Protein AF-A0ABD2YC05-F1 (afdb_monomer_lite)

Structure (mmCIF, N/CA/C/O backbone):
data_AF-A0ABD2YC05-F1
#
_entry.id   AF-A0ABD2YC05-F1
#
loop_
_atom_site.group_PDB
_atom_site.id
_atom_site.type_symbol
_atom_site.label_atom_id
_atom_site.label_alt_id
_atom_site.label_comp_id
_atom_site.label_asym_id
_atom_site.label_entity_id
_atom_site.label_seq_id
_atom_site.pdbx_PDB_ins_code
_atom_site.Cartn_x
_atom_site.Cartn_y
_atom_site.Cartn_z
_atom_site.occupancy
_atom_site.B_iso_or_equiv
_atom_site.auth_seq_id
_atom_site.auth_comp_id
_atom_site.auth_asym_id
_atom_site.auth_atom_id
_atom_site.pdbx_PDB_model_num
ATOM 1 N N . MET A 1 1 ? -5.972 6.405 22.535 1.00 77.88 1 MET A N 1
ATOM 2 C CA . MET A 1 1 ? -7.137 5.515 22.741 1.00 77.88 1 MET A CA 1
ATOM 3 C C . MET A 1 1 ? -7.603 5.017 21.379 1.00 77.88 1 MET A C 1
ATOM 5 O O . MET A 1 1 ? -7.423 5.745 20.408 1.00 77.88 1 MET A O 1
ATOM 9 N N . TYR A 1 2 ? -8.128 3.795 21.282 1.00 80.44 2 TYR A N 1
ATOM 10 C CA . TYR A 1 2 ? -8.724 3.292 20.039 1.00 80.44 2 TYR A CA 1
ATOM 11 C C . TYR A 1 2 ? -10.217 3.615 19.999 1.00 80.44 2 TYR A C 1
ATOM 13 O O . TYR A 1 2 ? -10.900 3.496 21.013 1.00 80.44 2 TYR A O 1
ATOM 21 N N . ALA A 1 3 ? -10.702 4.006 18.827 1.00 82.00 3 ALA A N 1
ATOM 22 C CA . ALA A 1 3 ? -12.118 4.155 18.522 1.00 82.00 3 ALA A CA 1
ATOM 23 C C . ALA A 1 3 ? -12.418 3.516 17.159 1.00 82.00 3 ALA A C 1
ATOM 25 O O . ALA A 1 3 ? -11.522 3.396 16.324 1.00 82.00 3 ALA A O 1
ATOM 26 N N . TYR A 1 4 ? -13.667 3.119 16.924 1.00 84.19 4 TYR A N 1
ATOM 27 C C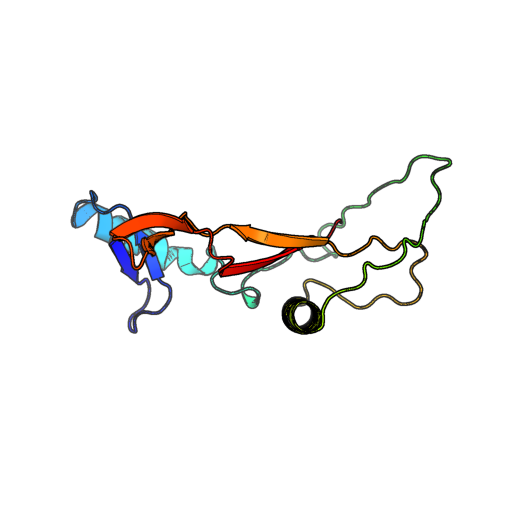A . TYR A 1 4 ? -14.071 2.411 15.706 1.00 84.19 4 TYR A CA 1
ATOM 28 C C . TYR A 1 4 ? -15.182 3.166 14.983 1.00 84.19 4 TYR A C 1
ATOM 30 O O . TYR A 1 4 ? -16.103 3.700 15.608 1.00 84.19 4 TYR A O 1
ATOM 38 N N . LEU A 1 5 ? -15.095 3.229 13.654 1.00 83.75 5 LEU A N 1
ATOM 39 C CA . LEU A 1 5 ? -16.058 3.977 12.841 1.00 83.75 5 LEU A CA 1
ATOM 40 C C . LEU A 1 5 ? -17.282 3.149 12.431 1.00 83.75 5 LEU A C 1
ATOM 42 O O . LEU A 1 5 ? -18.277 3.727 11.995 1.00 83.75 5 LEU A O 1
ATOM 46 N N . VAL A 1 6 ? -17.244 1.824 12.563 1.00 80.00 6 VAL A N 1
ATOM 47 C CA . VAL A 1 6 ? -18.347 0.932 12.181 1.00 80.00 6 VAL A CA 1
ATOM 48 C C . VAL A 1 6 ? -18.622 -0.069 13.304 1.00 80.00 6 VAL A C 1
ATOM 50 O O . VAL A 1 6 ? -17.718 -0.478 14.032 1.00 80.00 6 VAL A O 1
ATOM 53 N N . GLU A 1 7 ? -19.894 -0.430 13.462 1.00 68.81 7 GLU A N 1
ATOM 54 C CA . GLU A 1 7 ? -20.341 -1.481 14.378 1.00 68.81 7 GLU A CA 1
ATOM 55 C C . GLU A 1 7 ? -19.747 -2.819 13.893 1.00 68.81 7 GLU A C 1
ATOM 57 O O . GLU A 1 7 ? -19.862 -3.125 12.709 1.00 68.81 7 GLU A O 1
ATOM 62 N N . ASN A 1 8 ? -19.066 -3.566 14.777 1.00 72.38 8 ASN A N 1
ATOM 63 C CA . ASN A 1 8 ? -18.167 -4.724 14.524 1.00 72.38 8 ASN A CA 1
ATOM 64 C C . ASN A 1 8 ? -16.652 -4.434 14.573 1.00 72.38 8 ASN A C 1
ATOM 66 O O . ASN A 1 8 ? -15.879 -5.182 13.981 1.00 72.38 8 ASN A O 1
ATOM 70 N N . GLU A 1 9 ? -16.207 -3.361 15.240 1.00 71.88 9 GLU A N 1
ATOM 71 C CA . GLU A 1 9 ? -14.770 -3.064 15.451 1.00 71.88 9 GLU A CA 1
ATOM 72 C C . GLU A 1 9 ? -13.946 -2.960 14.152 1.00 71.88 9 GLU A C 1
ATOM 74 O O . GLU A 1 9 ? -12.725 -3.122 14.122 1.00 71.88 9 GLU A O 1
ATOM 79 N N . THR A 1 10 ? -14.614 -2.650 13.044 1.00 77.25 10 THR A N 1
ATOM 80 C CA . THR A 1 10 ? -13.962 -2.407 11.760 1.00 77.25 10 THR A CA 1
ATOM 81 C C . THR A 1 10 ? -13.586 -0.931 11.649 1.00 77.25 10 THR A C 1
ATOM 83 O O . THR A 1 10 ? -14.270 -0.053 12.181 1.00 77.25 10 THR A O 1
ATOM 86 N N . TYR A 1 11 ? -12.473 -0.658 10.960 1.00 82.50 11 TYR A N 1
ATOM 87 C CA . TYR A 1 11 ? -11.917 0.688 10.768 1.00 82.50 11 TYR A CA 1
ATOM 88 C C . TYR A 1 11 ? -11.458 1.365 12.078 1.00 82.50 11 TYR A C 1
ATOM 90 O O . TYR A 1 11 ? -12.081 2.331 12.534 1.00 82.50 11 TYR A O 1
ATOM 98 N N . PRO A 1 12 ? -10.374 0.856 12.704 1.00 87.19 12 PRO A N 1
ATOM 99 C CA . PRO A 1 12 ? -9.818 1.438 13.919 1.00 87.19 12 PRO A CA 1
ATOM 100 C C . PRO A 1 12 ? -9.180 2.800 13.640 1.00 87.19 12 PRO A C 1
ATOM 102 O O . PRO A 1 12 ? -8.418 2.969 12.688 1.00 87.19 12 PRO A O 1
ATOM 105 N N . VAL A 1 13 ? -9.430 3.757 14.526 1.00 84.75 13 VAL A N 1
ATOM 106 C CA . VAL A 1 13 ? -8.804 5.078 14.532 1.00 84.75 13 VAL A CA 1
ATOM 107 C C . VAL A 1 13 ? -8.133 5.290 15.881 1.00 84.75 13 VAL A C 1
ATOM 109 O O . VAL A 1 13 ? -8.713 5.026 16.936 1.00 84.75 13 VAL A O 1
ATOM 112 N N . ILE A 1 14 ? -6.895 5.776 15.847 1.00 87.00 14 ILE A N 1
ATOM 113 C CA . ILE A 1 14 ? -6.170 6.176 17.050 1.00 87.00 14 ILE A CA 1
ATOM 114 C C . ILE A 1 14 ? -6.493 7.642 17.314 1.00 87.00 14 ILE A C 1
ATOM 116 O O . ILE A 1 14 ? -6.167 8.514 16.512 1.00 87.00 14 ILE A O 1
ATOM 120 N N . VAL A 1 15 ? -7.124 7.902 18.453 1.00 87.50 15 VAL A N 1
ATOM 121 C CA . VAL A 1 15 ? -7.492 9.246 18.906 1.00 87.50 15 VAL A CA 1
ATOM 122 C C . VAL A 1 15 ? -6.726 9.611 20.174 1.00 87.50 15 VAL A C 1
ATOM 124 O O . VAL A 1 15 ? -6.272 8.738 20.930 1.00 87.50 15 VAL A O 1
ATOM 127 N N . ASN A 1 16 ? -6.558 10.913 20.405 1.00 89.62 16 ASN A N 1
ATOM 128 C CA . ASN A 1 16 ? -5.892 11.416 21.601 1.00 89.62 16 ASN A CA 1
ATOM 129 C C . ASN A 1 16 ? -6.687 10.999 22.855 1.00 89.62 16 ASN A C 1
ATOM 131 O O . ASN A 1 16 ? -7.907 11.121 22.890 1.00 89.62 16 ASN A O 1
ATOM 135 N N . ALA A 1 17 ? -5.991 10.476 23.867 1.00 89.19 17 ALA A N 1
ATOM 136 C CA . ALA A 1 17 ? -6.600 10.021 25.116 1.00 89.19 17 ALA A CA 1
ATOM 137 C C . ALA A 1 17 ? -7.120 11.173 25.995 1.00 89.19 17 ALA A C 1
ATOM 139 O O . ALA A 1 17 ? -7.915 10.929 26.891 1.00 89.19 17 ALA A O 1
ATOM 140 N N . SER A 1 18 ? -6.678 12.408 25.746 1.00 92.00 18 SER A N 1
ATOM 141 C CA . SER A 1 18 ? -7.103 13.598 26.492 1.00 92.00 18 SER A CA 1
ATOM 142 C C . SER A 1 18 ? -8.401 14.231 25.978 1.00 92.00 18 SER A C 1
ATOM 144 O O . SER A 1 18 ? -8.807 15.256 26.514 1.00 92.00 18 SER A O 1
ATOM 146 N N . LEU A 1 19 ? -9.027 13.673 24.934 1.00 91.38 19 LEU A N 1
ATOM 147 C CA . LEU A 1 19 ? -10.295 14.186 24.410 1.00 91.38 19 LEU A CA 1
ATOM 148 C C . LEU A 1 19 ? -11.426 13.958 25.412 1.00 91.38 19 LEU A C 1
ATOM 150 O O . LEU A 1 19 ? -11.542 12.881 25.998 1.00 91.38 19 LEU A O 1
ATOM 154 N N . THR A 1 20 ? -12.287 14.959 25.564 1.00 94.06 20 THR A N 1
ATOM 155 C CA . THR A 1 20 ? -13.541 14.798 26.306 1.00 94.06 20 THR A CA 1
ATOM 156 C C . THR A 1 20 ? -14.517 13.907 25.531 1.00 94.06 20 THR A C 1
ATOM 158 O O . THR A 1 20 ? -14.408 13.751 24.313 1.00 94.06 20 THR A O 1
ATOM 161 N N . ASN A 1 21 ? -15.510 13.337 26.223 1.00 90.81 21 ASN A N 1
ATOM 162 C CA . ASN A 1 21 ? -16.522 12.492 25.578 1.00 90.81 21 ASN A CA 1
ATOM 163 C C . ASN A 1 21 ? -17.291 13.245 24.475 1.00 90.81 21 ASN A C 1
ATOM 165 O O . ASN A 1 21 ? -17.515 12.687 23.405 1.00 90.81 21 ASN A O 1
ATOM 169 N N . GLU A 1 22 ? -17.622 14.525 24.686 1.00 93.88 22 GLU A N 1
ATOM 170 C CA . GLU A 1 22 ? -18.303 15.342 23.670 1.00 93.88 22 GLU A CA 1
ATOM 171 C C . GLU A 1 22 ? -17.438 15.581 22.425 1.00 93.88 22 GLU A C 1
ATOM 173 O O . GLU A 1 22 ? -17.921 15.493 21.294 1.00 93.88 22 GLU A O 1
ATOM 178 N N . GLU A 1 23 ? -16.150 15.886 22.603 1.00 92.75 23 GLU A N 1
ATOM 179 C CA . GLU A 1 23 ? -15.224 16.072 21.481 1.00 92.75 23 GLU A CA 1
ATOM 180 C C . GLU A 1 23 ? -15.013 14.771 20.711 1.00 92.75 23 GLU A C 1
ATOM 182 O O . GLU A 1 23 ? -14.980 14.779 19.477 1.00 92.75 23 GLU A O 1
ATOM 187 N N . LEU A 1 24 ? -14.906 13.653 21.431 1.00 91.25 24 LEU A N 1
ATOM 188 C CA . LEU A 1 24 ? -14.777 12.328 20.845 1.00 91.25 24 LEU A CA 1
ATOM 189 C C . LEU A 1 24 ? -15.999 11.988 19.986 1.00 91.25 24 LEU A C 1
ATOM 191 O O . LEU A 1 24 ? -15.837 11.586 18.835 1.00 91.25 24 LEU A O 1
ATOM 195 N N . GLU A 1 25 ? -17.213 12.193 20.495 1.00 91.25 25 GLU A N 1
ATOM 196 C CA . GLU A 1 25 ? -18.443 11.954 19.735 1.00 91.25 25 GLU A CA 1
ATOM 197 C C . GLU A 1 25 ? -18.506 12.816 18.470 1.00 91.25 25 GLU A C 1
ATOM 199 O O . GLU A 1 25 ? -18.746 12.296 17.374 1.00 91.25 25 GLU A O 1
ATOM 204 N N . ARG A 1 26 ? -18.211 14.119 18.585 1.00 93.69 26 ARG A N 1
ATOM 205 C CA . ARG A 1 26 ? -18.171 15.034 17.431 1.00 93.69 26 ARG A CA 1
ATOM 206 C C . ARG A 1 26 ? -17.148 14.585 16.388 1.00 93.69 26 ARG A C 1
ATOM 208 O O . ARG A 1 26 ? -17.459 14.570 15.195 1.00 93.69 26 ARG A O 1
ATOM 215 N N . LEU A 1 27 ? -15.952 14.184 16.818 1.00 92.06 27 LEU A N 1
ATOM 216 C CA . LEU A 1 27 ? -14.899 13.683 15.936 1.00 92.06 27 LEU A CA 1
ATOM 217 C C . LEU A 1 27 ? -15.347 12.415 15.201 1.00 92.06 27 LEU A C 1
ATOM 219 O O . LEU A 1 27 ? -15.205 12.323 13.981 1.00 92.06 27 LEU A O 1
ATOM 223 N N . ILE A 1 28 ? -15.926 11.454 15.919 1.00 90.44 28 ILE A N 1
ATOM 224 C CA . ILE A 1 28 ? -16.376 10.188 15.336 1.00 90.44 28 ILE A CA 1
ATOM 225 C C . ILE A 1 28 ? -17.482 10.416 14.303 1.00 90.44 28 ILE A C 1
ATOM 227 O O . ILE A 1 28 ? -17.444 9.796 13.241 1.00 90.44 28 ILE A O 1
ATOM 231 N N . VAL A 1 29 ? -18.420 11.338 14.539 1.00 92.88 29 VAL A N 1
ATOM 232 C CA . VAL A 1 29 ? -19.448 11.701 13.547 1.00 92.88 29 VAL A CA 1
ATOM 233 C C . VAL A 1 29 ? -18.816 12.224 12.252 1.00 92.88 29 VAL A C 1
ATOM 235 O O . VAL A 1 29 ? -19.192 11.789 11.159 1.00 92.88 29 VAL A O 1
ATOM 238 N N . VAL A 1 30 ? -17.823 13.113 12.351 1.00 93.75 30 VAL A N 1
ATOM 239 C CA . VAL A 1 30 ? -17.112 13.654 11.179 1.00 93.75 30 VAL A CA 1
ATOM 240 C C . VAL A 1 30 ? -16.348 12.557 10.439 1.00 93.75 30 VAL A C 1
ATOM 242 O O . VAL A 1 30 ? -16.423 12.482 9.210 1.00 93.75 30 VAL A O 1
ATOM 245 N N . LEU A 1 31 ? -15.647 11.682 11.161 1.00 91.44 31 LEU A N 1
ATOM 246 C CA . LEU A 1 31 ? -14.886 10.583 10.568 1.00 91.44 31 LEU A CA 1
ATOM 247 C C . LEU A 1 31 ? -15.801 9.556 9.889 1.00 91.44 31 LEU A C 1
ATOM 249 O O . LEU A 1 31 ? -15.520 9.145 8.766 1.00 91.44 31 LEU A O 1
ATOM 253 N N . LYS A 1 32 ? -16.936 9.202 10.506 1.00 90.38 32 LYS A N 1
ATOM 254 C CA . LYS A 1 32 ? -17.954 8.325 9.901 1.00 90.38 32 LYS A CA 1
ATOM 255 C C . LYS A 1 32 ? -18.507 8.918 8.605 1.00 90.38 32 LYS A C 1
ATOM 257 O O . LYS A 1 32 ? -18.627 8.205 7.608 1.00 90.38 32 LYS A O 1
ATOM 262 N N . ARG A 1 33 ? -18.794 10.226 8.591 1.00 92.19 33 ARG A N 1
ATOM 263 C CA . ARG A 1 33 ? -19.278 10.940 7.398 1.00 92.19 33 ARG A CA 1
ATOM 264 C C . ARG A 1 33 ? -18.245 10.960 6.267 1.00 92.19 33 ARG A C 1
ATOM 266 O O . ARG A 1 33 ? -18.626 10.879 5.104 1.00 92.19 33 ARG A O 1
ATOM 273 N N . ASN A 1 34 ? -16.957 11.024 6.603 1.00 90.25 34 ASN A N 1
ATOM 274 C CA . ASN A 1 34 ? -15.850 11.101 5.646 1.00 90.25 34 ASN A CA 1
ATOM 275 C C . ASN A 1 34 ? -15.071 9.784 5.498 1.00 90.25 34 ASN A C 1
ATOM 277 O O . ASN A 1 34 ? -13.933 9.793 5.036 1.00 90.25 34 ASN A O 1
ATOM 281 N N . LYS A 1 35 ? -15.667 8.636 5.843 1.00 87.25 35 LYS A N 1
ATOM 282 C CA . LYS A 1 35 ? -14.970 7.336 5.852 1.00 87.25 35 LYS A CA 1
ATOM 283 C C . LYS A 1 35 ? -14.316 6.957 4.517 1.00 87.25 35 LYS A C 1
ATOM 285 O O . LYS A 1 35 ? -13.295 6.283 4.515 1.00 87.25 35 LYS A O 1
ATOM 290 N N . ASN A 1 36 ? -14.894 7.412 3.400 1.00 85.62 36 ASN A N 1
ATOM 291 C CA . ASN A 1 36 ? -14.412 7.140 2.041 1.00 85.62 36 ASN A CA 1
ATOM 292 C C . ASN A 1 36 ? -13.193 7.994 1.651 1.00 85.62 36 ASN A C 1
ATOM 294 O O . ASN A 1 36 ? -12.573 7.724 0.628 1.00 85.62 36 ASN A O 1
ATOM 298 N N . ALA A 1 37 ? -12.884 9.045 2.417 1.00 86.69 37 ALA A N 1
ATOM 299 C CA . ALA A 1 37 ? -11.681 9.852 2.224 1.00 86.69 37 ALA A CA 1
ATOM 300 C C . ALA A 1 37 ? -10.447 9.216 2.886 1.00 86.69 37 ALA A C 1
ATOM 302 O O . ALA A 1 37 ? -9.324 9.634 2.619 1.00 86.69 37 ALA A O 1
ATOM 303 N N . ILE A 1 38 ? -10.654 8.221 3.755 1.00 85.38 38 ILE A N 1
ATOM 304 C CA . ILE A 1 38 ? -9.598 7.498 4.458 1.00 85.38 38 ILE A CA 1
ATOM 305 C C . ILE A 1 38 ? -9.336 6.192 3.711 1.00 85.38 38 ILE A C 1
ATOM 307 O O . ILE A 1 38 ? -10.263 5.453 3.384 1.00 85.38 38 ILE A O 1
ATOM 311 N N . THR A 1 39 ? -8.066 5.905 3.453 1.00 87.50 39 THR A N 1
ATOM 312 C CA . THR A 1 39 ? -7.621 4.658 2.833 1.00 87.50 39 THR A CA 1
ATOM 313 C C . THR A 1 39 ? -7.324 3.625 3.919 1.00 87.50 39 THR A C 1
ATOM 315 O O . THR A 1 39 ? -6.439 3.815 4.752 1.00 87.50 39 THR A O 1
ATOM 318 N N . TRP A 1 40 ? -8.089 2.532 3.937 1.00 85.81 40 TRP A N 1
ATOM 319 C CA . TRP A 1 40 ? -7.980 1.473 4.952 1.00 85.81 40 TRP A CA 1
ATOM 320 C C . TRP A 1 40 ? -7.177 0.283 4.443 1.00 85.81 40 TRP A C 1
ATOM 322 O O . TRP A 1 40 ? -6.428 -0.357 5.180 1.00 85.81 40 TRP A O 1
ATOM 332 N N . SER A 1 41 ? -7.326 0.008 3.155 1.00 85.81 41 SER A N 1
ATOM 333 C CA . SER A 1 41 ? -6.589 -0.982 2.398 1.00 85.81 41 SER A CA 1
ATOM 334 C C . SER A 1 41 ? -5.956 -0.337 1.169 1.00 85.81 41 SER A C 1
ATOM 336 O O . SER A 1 41 ? -6.247 0.800 0.797 1.00 85.81 41 SER A O 1
ATOM 338 N N . ILE A 1 42 ? -5.070 -1.087 0.519 1.00 84.81 42 ILE A N 1
ATOM 339 C CA . ILE A 1 42 ? -4.442 -0.637 -0.721 1.00 84.81 42 ILE A CA 1
ATOM 340 C C . ILE A 1 42 ? -5.467 -0.523 -1.861 1.00 84.81 42 ILE A C 1
ATOM 342 O O . ILE A 1 42 ? -5.299 0.307 -2.746 1.00 84.81 42 ILE A O 1
ATOM 346 N N . ASP A 1 43 ? -6.539 -1.319 -1.797 1.00 84.00 43 ASP A N 1
ATOM 347 C CA . ASP A 1 43 ? -7.615 -1.349 -2.79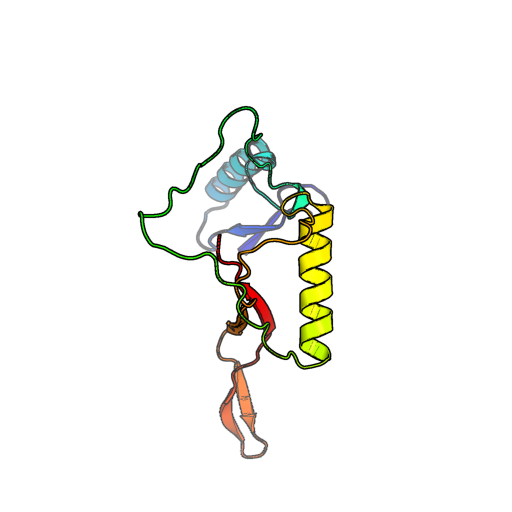0 1.00 84.00 43 ASP A CA 1
ATOM 348 C C . ASP A 1 43 ? -8.491 -0.082 -2.713 1.00 84.00 43 ASP A C 1
ATOM 350 O O . ASP A 1 43 ? -9.146 0.288 -3.685 1.00 84.00 43 ASP A O 1
ATOM 354 N N . ASP A 1 44 ? -8.464 0.626 -1.576 1.00 85.88 44 ASP A N 1
ATOM 355 C CA . ASP A 1 44 ? -9.163 1.905 -1.398 1.00 85.88 44 ASP A CA 1
ATOM 356 C C . ASP A 1 44 ? -8.404 3.084 -2.030 1.00 85.88 44 ASP A C 1
ATOM 358 O O . ASP A 1 44 ? -8.964 4.174 -2.182 1.00 85.88 44 ASP A O 1
ATOM 362 N N . ILE A 1 45 ? -7.126 2.899 -2.390 1.00 85.88 45 ILE A N 1
ATOM 363 C CA . ILE A 1 45 ? -6.304 3.945 -3.002 1.00 85.88 45 ILE A CA 1
ATOM 364 C C . ILE A 1 45 ? -6.770 4.147 -4.444 1.00 85.88 45 ILE A C 1
ATOM 366 O O . ILE A 1 45 ? -6.355 3.452 -5.370 1.00 85.88 45 ILE A O 1
ATOM 370 N N . LYS A 1 46 ? -7.627 5.147 -4.646 1.00 79.50 46 LYS A N 1
ATOM 371 C CA . LYS A 1 46 ? -8.047 5.564 -5.984 1.00 79.50 46 LYS A CA 1
ATOM 372 C C . LYS A 1 46 ? -6.972 6.449 -6.605 1.00 79.50 46 LYS A C 1
ATOM 374 O O . LYS A 1 46 ? -6.782 7.590 -6.189 1.00 79.50 46 LYS A O 1
ATOM 379 N N . GLY A 1 47 ? -6.270 5.913 -7.599 1.00 79.94 47 GLY A N 1
ATOM 380 C CA . GLY A 1 47 ? -5.375 6.698 -8.444 1.00 79.94 47 GLY A CA 1
ATOM 381 C C . GLY A 1 47 ? -6.137 7.703 -9.317 1.00 79.94 47 GLY A C 1
ATOM 382 O O . GLY A 1 47 ? -7.337 7.563 -9.561 1.00 79.94 47 GLY A O 1
ATOM 383 N N . ILE A 1 48 ? -5.426 8.714 -9.817 1.00 83.00 48 ILE A N 1
ATOM 384 C CA . ILE A 1 48 ? -5.938 9.587 -10.879 1.00 83.00 48 ILE A CA 1
ATOM 385 C C . ILE A 1 48 ? -5.877 8.799 -12.190 1.00 83.00 48 ILE A C 1
ATOM 387 O O . ILE A 1 48 ? -4.849 8.198 -12.500 1.00 83.00 48 ILE A O 1
ATOM 391 N N . SER A 1 49 ? -6.970 8.794 -12.958 1.00 82.25 49 SER A N 1
ATOM 392 C CA . SER A 1 49 ? -6.972 8.138 -14.269 1.00 82.25 49 SER A CA 1
ATOM 393 C C . SER A 1 49 ? -5.910 8.775 -15.176 1.00 82.25 49 SER A C 1
ATOM 395 O O . SER A 1 49 ? -5.908 10.003 -15.310 1.00 82.25 49 SER A O 1
ATOM 397 N N . PRO A 1 50 ? -5.083 7.982 -15.883 1.00 80.00 50 PRO A N 1
ATOM 398 C CA . PRO A 1 50 ? -4.175 8.502 -16.905 1.00 80.00 50 PRO A CA 1
ATOM 399 C C . PRO A 1 50 ? -4.894 9.318 -17.990 1.00 80.00 50 PRO A C 1
ATOM 401 O O . PRO A 1 50 ? -4.306 10.203 -18.594 1.00 80.00 50 PRO A O 1
ATOM 404 N N . SER A 1 51 ? -6.192 9.087 -18.214 1.00 85.69 51 SER A N 1
ATOM 405 C CA . SER A 1 51 ? -6.984 9.903 -19.144 1.00 85.69 51 SER A CA 1
ATOM 406 C C . SER A 1 51 ? -7.195 11.348 -18.674 1.00 85.69 51 SER A C 1
ATOM 408 O O . SER A 1 51 ? -7.514 12.205 -19.490 1.00 85.69 51 SER A O 1
ATOM 410 N N . ILE A 1 52 ? -7.077 11.613 -17.369 1.00 88.38 52 ILE A N 1
ATOM 411 C CA . ILE A 1 52 ? -7.275 12.939 -16.767 1.00 88.38 52 ILE A CA 1
ATOM 412 C C . ILE A 1 52 ? -5.953 13.700 -16.741 1.00 88.38 52 ILE A C 1
ATOM 414 O O . ILE A 1 52 ? -5.905 14.873 -17.098 1.00 88.38 52 ILE A O 1
ATOM 418 N N . CYS A 1 53 ? -4.882 13.046 -16.292 1.00 84.50 53 CYS A N 1
ATOM 419 C CA . CYS A 1 53 ? -3.566 13.656 -16.194 1.00 84.50 53 CYS A CA 1
ATOM 420 C C . CYS A 1 53 ? -2.485 12.578 -16.255 1.00 84.50 53 CYS A C 1
ATOM 422 O O . CYS A 1 53 ? -2.533 11.596 -15.513 1.00 84.50 53 CYS A O 1
ATOM 424 N N . MET A 1 54 ? -1.488 12.791 -17.112 1.00 85.88 54 MET A N 1
ATOM 425 C CA . MET A 1 54 ? -0.261 12.003 -17.141 1.00 85.88 54 MET A CA 1
ATOM 426 C C . MET A 1 54 ? 0.916 12.922 -16.883 1.00 85.88 54 MET A C 1
ATOM 428 O O . MET A 1 54 ? 1.146 13.881 -17.620 1.00 85.88 54 MET A O 1
ATOM 432 N N . GLN A 1 55 ? 1.696 12.585 -15.863 1.00 84.31 55 GLN A N 1
ATOM 433 C CA . GLN A 1 55 ? 2.988 13.210 -15.661 1.00 84.31 55 GLN A CA 1
ATOM 434 C C . GLN A 1 55 ? 3.963 12.677 -16.715 1.00 84.31 55 GLN A C 1
ATOM 436 O O . GLN A 1 55 ? 4.177 11.470 -16.822 1.00 84.31 55 GLN A O 1
ATOM 441 N N . LYS A 1 56 ? 4.569 13.581 -17.488 1.00 84.88 56 LYS A N 1
ATOM 442 C CA . LYS A 1 56 ? 5.643 13.250 -18.426 1.00 84.88 56 LYS A CA 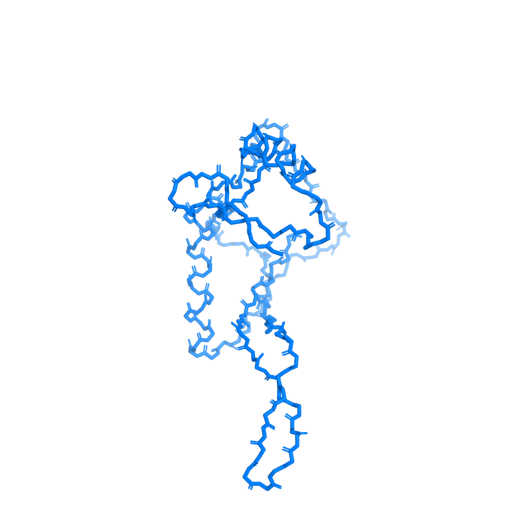1
ATOM 443 C C . LYS A 1 56 ? 6.964 13.739 -17.851 1.00 84.88 56 LYS A C 1
ATOM 445 O O . LYS A 1 56 ? 7.214 14.940 -17.791 1.00 84.88 56 LYS A O 1
ATOM 450 N N . ASN A 1 57 ? 7.808 12.802 -17.436 1.00 83.00 57 ASN A N 1
ATOM 451 C CA . ASN A 1 57 ? 9.158 13.111 -16.984 1.00 83.00 57 ASN A CA 1
ATOM 452 C C . ASN A 1 57 ? 10.065 13.240 -18.212 1.00 83.00 57 ASN A C 1
ATOM 454 O O . ASN A 1 57 ? 10.249 12.281 -18.962 1.00 83.00 57 ASN A O 1
ATOM 458 N N . PHE A 1 58 ? 10.589 14.441 -18.450 1.00 84.56 58 PHE A N 1
ATOM 459 C CA . PHE A 1 58 ? 11.532 14.693 -19.536 1.00 84.56 58 PHE A CA 1
ATOM 460 C C . PHE A 1 58 ? 12.951 14.356 -19.083 1.00 84.56 58 PHE A C 1
ATOM 462 O O . PHE A 1 58 ? 13.350 14.691 -17.969 1.00 84.56 58 PHE A O 1
ATOM 469 N N . MET A 1 59 ? 13.717 13.705 -19.956 1.00 83.62 59 MET A N 1
ATOM 470 C CA . MET A 1 59 ? 15.150 13.513 -19.752 1.00 83.62 59 MET A CA 1
ATOM 471 C C . MET A 1 59 ? 15.935 14.610 -20.463 1.00 83.62 59 MET A C 1
ATOM 473 O O . MET A 1 59 ? 15.577 15.011 -21.569 1.00 83.62 59 MET A O 1
ATOM 477 N N . ASN A 1 60 ? 17.025 15.056 -19.839 1.00 88.56 60 ASN A N 1
ATOM 478 C CA . ASN A 1 60 ? 17.964 15.979 -20.468 1.00 88.56 60 ASN A CA 1
ATOM 479 C C . ASN A 1 60 ? 18.664 15.316 -21.663 1.00 88.56 60 ASN A C 1
ATOM 481 O O . ASN A 1 60 ? 18.929 14.108 -21.657 1.00 88.56 60 ASN A O 1
ATOM 485 N N . GLU A 1 61 ? 19.001 16.126 -22.664 1.00 86.12 61 GLU A N 1
ATOM 486 C CA . GLU A 1 61 ? 19.753 15.686 -23.837 1.00 86.12 61 GLU A CA 1
ATOM 487 C C . GLU A 1 61 ? 21.106 15.082 -23.421 1.00 86.12 61 GLU A C 1
ATOM 489 O O . GLU A 1 61 ? 21.833 15.640 -22.600 1.00 86.12 61 GLU A O 1
ATOM 494 N N . GLY A 1 62 ? 21.430 13.905 -23.964 1.00 86.69 62 GLY A N 1
ATOM 495 C CA . GLY A 1 62 ? 22.665 13.170 -23.661 1.00 86.69 62 GLY A CA 1
ATOM 496 C C . GLY A 1 62 ? 22.560 12.123 -22.543 1.00 86.69 62 GLY A C 1
ATOM 497 O O . GLY A 1 62 ? 23.464 11.293 -22.412 1.00 86.69 62 GLY A O 1
ATOM 498 N N . ASN A 1 63 ? 21.461 12.085 -21.781 1.00 86.38 63 ASN A N 1
ATOM 499 C CA . ASN A 1 63 ? 21.235 11.030 -20.790 1.00 86.38 63 ASN A CA 1
ATOM 500 C C . ASN A 1 63 ? 20.906 9.692 -21.466 1.00 86.38 63 ASN A C 1
ATOM 502 O O . ASN A 1 63 ? 20.028 9.609 -22.324 1.00 86.38 63 ASN A O 1
ATOM 506 N N . LYS A 1 64 ? 21.588 8.622 -21.044 1.00 86.94 64 LYS A N 1
ATOM 507 C CA . LYS A 1 64 ? 21.362 7.262 -21.553 1.00 86.94 64 LYS A CA 1
ATOM 508 C C . LYS A 1 64 ? 20.411 6.495 -20.642 1.00 86.94 64 LYS A C 1
ATOM 510 O O . LYS A 1 64 ? 20.527 6.569 -19.420 1.00 86.94 64 LYS A O 1
ATOM 515 N N . LEU A 1 65 ? 19.518 5.712 -21.242 1.00 89.00 65 LEU A N 1
ATOM 516 C CA . LEU A 1 65 ? 18.738 4.710 -20.520 1.00 89.00 65 LEU A CA 1
ATOM 517 C C . LEU A 1 65 ? 19.681 3.576 -20.099 1.00 89.00 65 LEU A C 1
ATOM 519 O O . LEU A 1 65 ? 20.487 3.094 -20.896 1.00 89.00 65 LEU A O 1
ATOM 523 N N . VAL A 1 66 ? 19.629 3.199 -18.822 1.00 90.00 66 VAL A N 1
ATOM 524 C CA . VAL A 1 66 ? 20.513 2.181 -18.246 1.00 90.00 66 VAL A CA 1
ATOM 525 C C . VAL A 1 66 ? 19.680 1.106 -17.566 1.00 90.00 66 VAL A C 1
ATOM 527 O O . VAL A 1 66 ? 18.861 1.393 -16.691 1.00 90.00 66 VAL A O 1
ATOM 530 N N . ARG A 1 67 ? 19.961 -0.151 -17.920 1.00 89.69 67 ARG A N 1
ATOM 531 C CA . ARG A 1 67 ? 19.506 -1.326 -17.174 1.00 89.69 67 ARG A CA 1
ATOM 532 C C . ARG A 1 67 ? 20.508 -1.643 -16.075 1.00 89.69 67 ARG A C 1
ATOM 534 O O . ARG A 1 67 ? 21.561 -2.223 -16.339 1.00 89.69 67 ARG A O 1
ATOM 541 N N . GLN A 1 68 ? 20.195 -1.262 -14.844 1.00 89.94 68 GLN A N 1
ATOM 542 C CA . GLN A 1 68 ? 21.036 -1.600 -13.703 1.00 89.94 68 GLN A CA 1
ATOM 543 C C . GLN A 1 68 ? 20.794 -3.057 -13.270 1.00 89.94 68 GLN A C 1
ATOM 545 O O . GLN A 1 68 ? 19.649 -3.524 -13.274 1.00 89.94 68 GLN A O 1
ATOM 550 N N . PRO A 1 69 ? 21.849 -3.798 -12.884 1.00 89.25 69 PRO A N 1
ATOM 551 C CA . PRO A 1 69 ? 21.700 -5.162 -12.396 1.00 89.25 69 PRO A CA 1
ATOM 552 C C . PRO A 1 69 ? 20.916 -5.186 -11.078 1.00 89.25 69 PRO A C 1
ATOM 554 O O . PRO A 1 69 ? 21.165 -4.395 -10.168 1.00 89.25 69 PRO A O 1
ATOM 557 N N . GLN A 1 70 ? 19.980 -6.129 -10.956 1.00 87.25 70 GLN A N 1
ATOM 558 C CA . GLN A 1 70 ? 19.185 -6.291 -9.739 1.00 87.25 70 GLN A CA 1
ATOM 559 C C . GLN A 1 70 ? 20.028 -6.849 -8.589 1.00 87.25 70 GLN A C 1
ATOM 561 O O . GLN A 1 70 ? 20.863 -7.740 -8.768 1.00 87.25 70 GLN A O 1
ATOM 566 N N . LYS A 1 71 ? 19.774 -6.356 -7.374 1.00 85.38 71 LYS A N 1
ATOM 567 C CA . LYS A 1 71 ? 20.470 -6.826 -6.175 1.00 85.38 71 LYS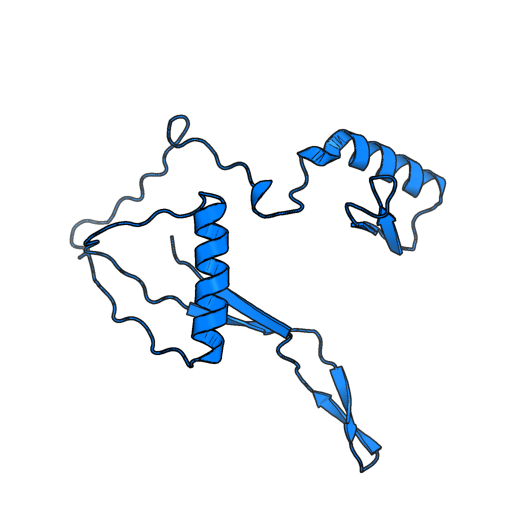 A CA 1
ATOM 568 C C . LYS A 1 71 ? 20.020 -8.244 -5.819 1.00 85.38 71 LYS A C 1
ATOM 570 O O . LYS A 1 71 ? 18.830 -8.552 -5.806 1.00 85.38 71 LYS A O 1
ATOM 575 N N . LYS A 1 72 ? 20.974 -9.111 -5.472 1.00 88.19 72 LYS A N 1
ATOM 576 C CA . LYS A 1 72 ? 20.668 -10.461 -4.985 1.00 88.19 72 LYS A CA 1
ATOM 577 C C . LYS A 1 72 ? 19.973 -10.378 -3.622 1.00 88.19 72 LYS A C 1
ATOM 579 O O . LYS A 1 72 ? 20.505 -9.781 -2.688 1.00 88.19 72 LYS A O 1
ATOM 584 N N . LEU A 1 73 ? 18.801 -10.999 -3.515 1.00 84.62 73 LEU A N 1
ATOM 585 C CA . LEU A 1 73 ? 18.025 -11.086 -2.277 1.00 84.62 73 LEU A CA 1
ATOM 586 C C . LEU A 1 73 ? 18.218 -12.448 -1.612 1.00 84.62 73 LEU A C 1
ATOM 588 O O . LEU A 1 73 ? 18.378 -13.463 -2.295 1.00 84.62 73 LEU A O 1
ATOM 592 N N . ASN A 1 74 ? 18.169 -12.474 -0.279 1.00 86.62 74 ASN A N 1
ATOM 593 C CA . ASN A 1 74 ? 18.051 -13.733 0.450 1.00 86.62 74 ASN A CA 1
ATOM 594 C C . ASN A 1 74 ? 16.643 -14.346 0.220 1.00 86.62 74 ASN A C 1
ATOM 596 O O . ASN A 1 74 ? 15.718 -13.624 -0.175 1.00 86.62 74 ASN A O 1
ATOM 600 N N . PRO A 1 75 ? 16.454 -15.662 0.429 1.00 89.06 75 PRO A N 1
ATOM 601 C CA . PRO A 1 75 ? 15.174 -16.323 0.154 1.00 89.06 75 PRO A CA 1
ATOM 602 C C . PRO A 1 75 ? 13.988 -15.715 0.916 1.00 89.06 75 PRO A C 1
ATOM 604 O O . PRO A 1 75 ? 12.944 -15.465 0.320 1.00 89.06 75 PRO A O 1
ATOM 607 N N . THR A 1 76 ? 14.172 -15.388 2.197 1.00 85.19 76 THR A N 1
ATOM 608 C CA . THR A 1 76 ? 13.130 -14.796 3.050 1.00 85.19 76 THR A CA 1
ATOM 609 C C . THR A 1 76 ? 12.648 -13.446 2.520 1.00 85.19 76 THR A C 1
ATOM 611 O O . THR A 1 76 ? 11.448 -13.215 2.390 1.00 85.19 76 THR A O 1
ATOM 614 N N . LEU A 1 77 ? 13.572 -12.556 2.155 1.00 83.81 77 LEU A N 1
ATOM 615 C CA . LEU A 1 77 ? 13.243 -11.272 1.544 1.00 83.81 77 LEU A CA 1
ATOM 616 C C . LEU A 1 77 ? 12.546 -11.493 0.210 1.00 83.81 77 LEU A C 1
ATOM 618 O O . LEU A 1 77 ? 11.532 -10.860 -0.041 1.00 83.81 77 LEU A O 1
ATOM 622 N N . LYS A 1 78 ? 13.024 -12.422 -0.622 1.00 86.69 78 LYS A N 1
ATOM 623 C CA . LYS A 1 78 ? 12.417 -12.702 -1.929 1.00 86.69 78 LYS A CA 1
ATOM 624 C C . LYS A 1 78 ? 10.925 -13.036 -1.818 1.00 86.69 78 LYS A C 1
ATOM 626 O O . LYS A 1 78 ? 10.143 -12.580 -2.652 1.00 86.69 78 LYS A O 1
ATOM 631 N N . GLU A 1 79 ? 10.517 -13.781 -0.793 1.00 88.75 79 GLU A N 1
ATOM 632 C CA . GLU A 1 79 ? 9.102 -14.065 -0.533 1.00 88.75 79 GLU A CA 1
ATOM 633 C C . GLU A 1 79 ? 8.310 -12.824 -0.114 1.00 88.75 79 GLU A C 1
ATOM 635 O O . GLU A 1 79 ? 7.214 -12.601 -0.630 1.00 88.75 79 GLU A O 1
ATOM 640 N N . VAL A 1 80 ? 8.863 -11.999 0.780 1.00 85.50 80 VAL A N 1
ATOM 641 C CA . VAL A 1 80 ? 8.241 -10.731 1.200 1.00 85.50 80 VAL A CA 1
ATOM 642 C C . VAL A 1 80 ? 8.045 -9.813 -0.006 1.00 85.50 80 VAL A C 1
ATOM 644 O O . VAL A 1 80 ? 6.942 -9.326 -0.240 1.00 85.50 80 VAL A O 1
ATOM 647 N N . VAL A 1 81 ? 9.080 -9.654 -0.832 1.00 86.19 81 VAL A N 1
ATOM 648 C CA . VAL A 1 81 ? 9.040 -8.841 -2.055 1.00 86.19 81 VAL A CA 1
ATOM 649 C C . VAL A 1 81 ? 7.982 -9.348 -3.015 1.00 86.19 81 VAL A C 1
ATOM 651 O O . VAL A 1 81 ? 7.178 -8.570 -3.519 1.00 86.19 81 VAL A O 1
ATOM 654 N N . ARG A 1 82 ? 7.943 -10.661 -3.246 1.00 89.62 82 ARG A N 1
ATOM 655 C CA . ARG A 1 82 ? 6.942 -11.265 -4.121 1.00 89.62 82 ARG A CA 1
ATOM 656 C C . ARG A 1 82 ? 5.523 -10.962 -3.634 1.00 89.62 82 ARG A C 1
ATOM 658 O O . ARG A 1 82 ? 4.674 -10.635 -4.457 1.00 89.62 82 ARG A O 1
ATOM 665 N N . LYS A 1 83 ? 5.262 -11.053 -2.326 1.00 90.69 83 LYS A N 1
ATOM 666 C CA . LYS A 1 83 ? 3.944 -10.747 -1.745 1.00 90.69 83 LYS A CA 1
ATOM 667 C C . LYS A 1 83 ? 3.561 -9.279 -1.939 1.00 90.69 83 LYS A C 1
ATOM 669 O O . LYS A 1 83 ? 2.446 -9.013 -2.379 1.00 90.69 83 LYS A O 1
ATOM 674 N N . GLU A 1 84 ? 4.479 -8.349 -1.682 1.00 88.69 84 GLU A N 1
ATOM 675 C CA . GLU A 1 84 ? 4.230 -6.911 -1.865 1.00 88.69 84 GLU A CA 1
ATOM 676 C C . GLU A 1 84 ? 3.995 -6.547 -3.339 1.00 88.69 84 GLU A C 1
ATOM 678 O O . GLU A 1 84 ? 3.027 -5.862 -3.662 1.00 88.69 84 GLU A O 1
ATOM 683 N N . VAL A 1 85 ? 4.813 -7.070 -4.260 1.00 89.69 85 VAL A N 1
ATOM 684 C CA . VAL A 1 85 ? 4.642 -6.842 -5.706 1.00 89.69 85 VAL A CA 1
ATOM 685 C C . VAL A 1 85 ? 3.296 -7.379 -6.192 1.00 89.69 85 VAL A C 1
ATOM 687 O O . VAL A 1 85 ? 2.585 -6.684 -6.912 1.00 89.69 85 VAL A O 1
ATOM 690 N N . LEU A 1 86 ? 2.901 -8.586 -5.775 1.00 92.88 86 LEU A N 1
ATOM 691 C CA . LEU A 1 86 ? 1.601 -9.155 -6.145 1.00 92.88 86 LEU A CA 1
ATOM 692 C C . LEU A 1 86 ? 0.430 -8.349 -5.574 1.00 92.88 86 LEU A C 1
ATOM 694 O O . LEU A 1 86 ? -0.590 -8.207 -6.244 1.00 92.88 86 LEU A O 1
ATOM 698 N N . LYS A 1 87 ? 0.574 -7.805 -4.363 1.00 90.44 87 LYS A N 1
ATOM 699 C CA . LYS A 1 87 ? -0.428 -6.932 -3.747 1.00 90.44 87 LYS A CA 1
ATOM 700 C C . LYS A 1 87 ? -0.609 -5.640 -4.551 1.00 90.44 87 LYS A C 1
ATOM 702 O O . LYS A 1 87 ? -1.742 -5.284 -4.859 1.00 90.44 87 LYS A O 1
ATOM 707 N N . LEU A 1 88 ? 0.486 -4.987 -4.946 1.00 89.62 88 LEU A N 1
ATOM 708 C CA . LEU A 1 88 ? 0.453 -3.783 -5.788 1.00 89.62 88 LEU A CA 1
ATOM 709 C C . LEU A 1 88 ? -0.118 -4.061 -7.184 1.00 89.62 88 LEU A C 1
ATOM 711 O O . LEU A 1 88 ? -0.886 -3.256 -7.705 1.00 89.62 88 LEU A O 1
ATOM 715 N N . LEU A 1 89 ? 0.241 -5.205 -7.772 1.00 91.31 89 LEU A N 1
ATOM 716 C CA . LEU A 1 89 ? -0.265 -5.633 -9.074 1.00 91.31 89 LEU A CA 1
ATOM 717 C C . LEU A 1 89 ? -1.774 -5.896 -9.024 1.00 91.31 89 LEU A C 1
ATOM 719 O O . LEU A 1 89 ? -2.504 -5.441 -9.898 1.00 91.31 89 LEU A O 1
ATOM 723 N N . LYS A 1 90 ? -2.258 -6.587 -7.983 1.00 91.12 90 LYS A N 1
ATOM 724 C CA . LYS A 1 90 ?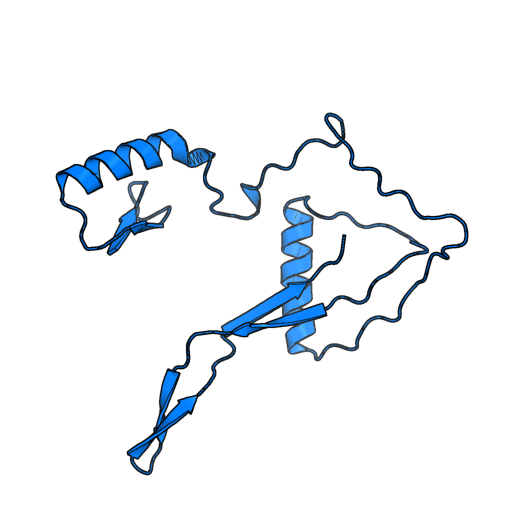 -3.691 -6.850 -7.784 1.00 91.12 90 LYS A CA 1
ATOM 725 C C . LYS A 1 90 ? -4.494 -5.557 -7.616 1.00 91.12 90 LYS A C 1
ATOM 727 O O . LYS A 1 90 ? -5.604 -5.474 -8.128 1.00 91.12 90 LYS A O 1
ATOM 732 N N . ALA A 1 91 ? -3.918 -4.565 -6.943 1.00 89.38 91 ALA A N 1
ATOM 733 C CA . ALA A 1 91 ? -4.517 -3.246 -6.761 1.00 89.38 91 ALA A CA 1
ATOM 734 C C . ALA A 1 91 ? -4.474 -2.367 -8.028 1.00 89.38 91 ALA A C 1
ATOM 736 O O . ALA A 1 91 ? -5.032 -1.275 -8.034 1.00 89.38 91 ALA A O 1
ATOM 737 N N . GLY A 1 92 ? -3.783 -2.800 -9.091 1.00 88.62 92 GLY A N 1
ATOM 738 C CA . GLY A 1 92 ? -3.632 -2.030 -10.329 1.00 88.62 92 GLY A CA 1
ATOM 739 C C . GLY A 1 92 ? -2.716 -0.807 -10.208 1.00 88.62 92 GLY A C 1
ATOM 740 O O . GLY A 1 92 ? -2.728 0.048 -11.089 1.00 88.62 92 GLY A O 1
ATOM 741 N N . ILE A 1 93 ? -1.919 -0.710 -9.137 1.00 87.06 93 ILE A N 1
ATOM 742 C CA . ILE A 1 93 ? -0.977 0.403 -8.919 1.00 87.06 93 ILE A CA 1
ATOM 743 C C . ILE A 1 93 ? 0.246 0.267 -9.835 1.00 87.06 93 ILE A C 1
ATOM 745 O O . ILE A 1 93 ? 0.790 1.262 -10.305 1.00 87.06 93 ILE A O 1
ATOM 749 N N . ILE A 1 94 ? 0.675 -0.971 -10.093 1.00 89.25 94 ILE A N 1
ATOM 750 C CA . ILE A 1 94 ? 1.757 -1.299 -11.028 1.00 89.25 94 ILE A CA 1
ATOM 751 C C . ILE A 1 94 ? 1.241 -2.246 -12.110 1.00 89.25 94 ILE A C 1
ATOM 753 O O . ILE A 1 94 ? 0.281 -2.984 -11.895 1.00 89.25 94 ILE A O 1
ATOM 757 N N . TYR A 1 95 ? 1.920 -2.269 -13.252 1.00 90.25 95 TYR A N 1
ATOM 758 C CA . TYR A 1 95 ? 1.629 -3.168 -14.366 1.00 90.25 95 TYR A CA 1
ATOM 759 C C . TYR A 1 95 ? 2.935 -3.718 -14.961 1.00 90.25 95 TYR A C 1
ATOM 761 O O . TYR A 1 95 ? 3.987 -3.088 -14.821 1.00 90.25 95 TYR A O 1
ATOM 769 N N . PRO A 1 96 ? 2.910 -4.907 -15.587 1.00 91.88 96 PRO A N 1
ATOM 770 C CA . PRO A 1 96 ? 4.098 -5.469 -16.212 1.00 91.88 96 PRO A CA 1
ATOM 771 C C . PRO A 1 96 ? 4.475 -4.683 -17.471 1.00 91.88 96 PRO A C 1
ATOM 773 O O . PRO A 1 96 ? 3.620 -4.363 -18.295 1.00 91.88 96 PRO A O 1
ATOM 776 N N . ILE A 1 97 ? 5.772 -4.431 -17.636 1.00 90.38 97 ILE A N 1
ATOM 777 C CA . ILE A 1 97 ? 6.363 -3.884 -18.856 1.00 90.38 97 ILE A CA 1
ATOM 778 C C . ILE A 1 97 ? 7.406 -4.868 -19.383 1.00 90.38 97 ILE A C 1
ATOM 780 O O . ILE A 1 97 ? 8.233 -5.377 -18.621 1.00 90.38 97 ILE A O 1
ATOM 784 N N . SER A 1 98 ? 7.355 -5.147 -20.681 1.00 90.06 98 SER A N 1
ATOM 785 C CA . SER A 1 98 ? 8.355 -5.973 -21.352 1.00 90.06 98 SER A CA 1
ATOM 786 C C . SER A 1 98 ? 9.503 -5.103 -21.855 1.00 90.06 98 SER A C 1
ATOM 788 O O . SER A 1 98 ? 9.286 -3.984 -22.310 1.00 90.06 98 SER A O 1
ATOM 790 N N . ASP A 1 99 ? 10.724 -5.627 -21.763 1.00 87.12 99 ASP A N 1
ATOM 791 C CA . ASP A 1 99 ? 11.910 -5.103 -22.449 1.00 87.12 99 ASP A CA 1
ATOM 792 C C . ASP A 1 99 ? 12.255 -3.617 -22.209 1.00 87.12 99 ASP A C 1
ATOM 794 O O . ASP A 1 99 ? 12.862 -2.971 -23.061 1.00 87.12 99 ASP A O 1
ATOM 798 N N . SER A 1 100 ? 11.986 -3.073 -21.017 1.00 88.88 100 SER A N 1
ATOM 799 C CA . SER A 1 100 ? 12.373 -1.690 -20.675 1.00 88.88 100 SER A CA 1
ATOM 800 C C . SER A 1 100 ? 13.889 -1.479 -20.729 1.00 88.88 100 SER A C 1
ATOM 802 O O . SER A 1 100 ? 14.634 -2.159 -20.028 1.00 88.88 100 SER A O 1
ATOM 804 N N . GLU A 1 101 ? 14.373 -0.521 -21.521 1.00 88.94 101 GLU A N 1
ATOM 805 C CA . GLU A 1 101 ? 15.790 -0.102 -21.571 1.00 88.94 101 GLU A CA 1
ATOM 806 C C . GLU A 1 101 ? 16.277 0.565 -20.274 1.00 88.94 101 GLU A C 1
ATOM 808 O O . GLU A 1 101 ? 17.480 0.697 -20.050 1.00 88.94 101 GLU A O 1
ATOM 813 N N . TRP A 1 102 ? 15.350 0.942 -19.393 1.00 88.94 102 TRP A N 1
ATOM 814 C CA . TRP A 1 102 ? 15.640 1.512 -18.086 1.00 88.94 102 TRP A CA 1
ATOM 815 C C . TRP A 1 102 ? 15.130 0.606 -16.971 1.00 88.94 102 TRP A C 1
ATOM 817 O O . TRP A 1 102 ? 13.953 0.241 -16.932 1.00 88.94 102 TRP A O 1
ATOM 827 N N . VAL A 1 103 ? 16.035 0.226 -16.070 1.00 89.00 103 VAL A N 1
ATOM 828 C CA . VAL A 1 103 ? 15.727 -0.616 -14.911 1.00 89.00 103 VAL A CA 1
ATOM 829 C C . VAL A 1 103 ? 16.545 -0.118 -13.728 1.00 89.00 103 VAL A C 1
ATOM 831 O O . VAL A 1 103 ? 17.775 -0.114 -13.792 1.00 89.00 103 VAL A O 1
ATOM 834 N N . SER A 1 104 ? 15.873 0.263 -12.644 1.00 87.31 104 SER A N 1
ATOM 835 C CA . SER A 1 104 ? 16.494 0.561 -11.353 1.00 87.31 104 SER A CA 1
ATOM 836 C C . SER A 1 104 ? 16.461 -0.676 -10.438 1.00 87.31 104 SER A C 1
ATOM 838 O O . SER A 1 104 ? 15.538 -1.498 -10.517 1.00 87.31 104 SER A O 1
ATOM 840 N N . PRO A 1 105 ? 17.480 -0.879 -9.586 1.00 87.19 105 PRO A N 1
ATOM 841 C CA . PRO A 1 105 ? 17.505 -1.993 -8.654 1.00 87.19 105 PRO A CA 1
ATOM 842 C C . PRO A 1 105 ? 16.485 -1.758 -7.541 1.00 87.19 105 PRO A C 1
ATOM 844 O O . PRO A 1 105 ? 16.468 -0.694 -6.925 1.00 87.19 105 PRO A O 1
ATOM 847 N N . THR A 1 106 ? 15.668 -2.760 -7.223 1.00 83.69 106 THR A N 1
ATOM 848 C CA . THR A 1 106 ? 14.717 -2.617 -6.116 1.00 83.69 106 THR A CA 1
ATOM 849 C C . THR A 1 106 ? 15.454 -2.579 -4.778 1.00 83.69 106 THR A C 1
ATOM 851 O O . THR A 1 106 ? 16.239 -3.480 -4.457 1.00 83.69 106 THR A O 1
ATOM 854 N N . GLN A 1 107 ? 15.197 -1.539 -3.983 1.00 82.44 107 GLN A N 1
ATOM 855 C CA . GLN A 1 107 ? 15.800 -1.376 -2.664 1.00 82.44 107 GLN A CA 1
ATOM 856 C C . GLN A 1 107 ? 14.836 -1.813 -1.562 1.00 82.44 107 GLN A C 1
ATOM 858 O O . GLN A 1 107 ? 13.622 -1.640 -1.662 1.00 82.44 107 GLN A O 1
ATOM 863 N N . PHE A 1 108 ? 15.395 -2.371 -0.486 1.00 79.06 108 PHE A N 1
ATOM 864 C CA . PHE A 1 108 ? 14.625 -2.836 0.663 1.00 79.06 108 PHE A CA 1
ATOM 865 C C . PHE A 1 108 ? 15.199 -2.258 1.937 1.00 79.06 108 PHE A C 1
ATOM 867 O O . PHE A 1 108 ? 16.391 -2.405 2.217 1.00 79.06 108 PHE A O 1
ATOM 874 N N . VAL A 1 109 ? 14.331 -1.619 2.710 1.00 80.44 109 VAL A N 1
ATOM 875 C CA . VAL A 1 109 ? 14.700 -0.977 3.965 1.00 80.44 109 VAL A CA 1
ATOM 876 C C . VAL A 1 109 ? 13.988 -1.709 5.097 1.00 80.44 109 VAL A C 1
ATOM 878 O O . VAL A 1 109 ? 12.761 -1.853 5.047 1.00 80.44 109 VAL A O 1
ATOM 881 N N . PRO A 1 110 ? 14.718 -2.196 6.116 1.00 75.00 110 PRO A N 1
ATOM 882 C CA . PRO A 1 110 ? 14.086 -2.789 7.278 1.00 75.00 110 PRO A CA 1
ATOM 883 C C . PRO A 1 110 ? 13.255 -1.724 7.982 1.00 75.00 110 PRO A C 1
ATOM 885 O O . PRO A 1 110 ? 13.697 -0.593 8.214 1.00 75.00 110 PRO A O 1
ATOM 888 N N . LEU A 1 111 ? 12.035 -2.098 8.337 1.00 72.44 111 LEU A N 1
ATOM 889 C CA . LEU A 1 111 ? 11.180 -1.262 9.140 1.00 72.44 111 LEU A CA 1
ATOM 890 C C . LEU A 1 111 ? 11.738 -1.202 10.553 1.00 72.44 111 LEU A C 1
ATOM 892 O O . LEU A 1 1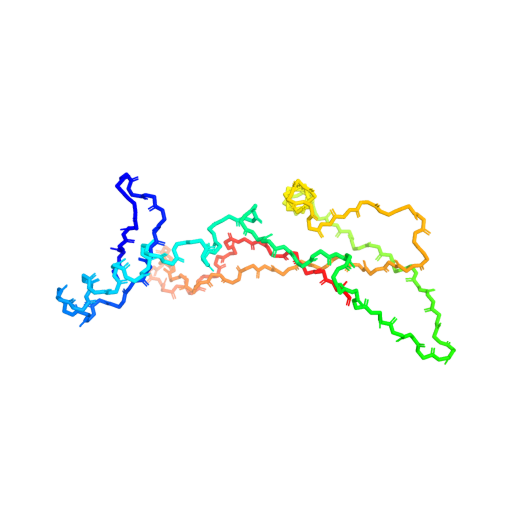11 ? 11.762 -2.205 11.266 1.00 72.44 111 LEU A O 1
ATOM 896 N N . LYS A 1 112 ? 12.183 -0.012 10.957 1.00 66.56 112 LYS A N 1
ATOM 897 C CA . LYS A 1 112 ? 12.539 0.241 12.350 1.00 66.56 112 LYS A CA 1
ATOM 898 C C . LYS A 1 112 ? 11.259 0.143 13.181 1.00 66.56 112 LYS A C 1
ATOM 900 O O . LYS A 1 112 ? 10.361 0.964 12.995 1.00 66.56 112 LYS A O 1
ATOM 905 N N . SER A 1 113 ? 11.166 -0.837 14.077 1.00 58.91 113 SER A N 1
ATOM 906 C CA . SER A 1 113 ? 10.266 -0.707 15.223 1.00 58.91 113 SER A CA 1
ATOM 907 C C . SER A 1 113 ? 10.921 0.162 16.293 1.00 58.91 113 SER A C 1
ATOM 909 O O . SER A 1 113 ? 12.116 0.466 16.216 1.00 58.91 113 SER A O 1
ATOM 911 N N . GLY A 1 114 ? 10.142 0.556 17.303 1.00 56.47 114 GLY A N 1
ATOM 912 C CA . GLY A 1 114 ? 10.696 1.133 18.527 1.00 56.47 114 GLY A CA 1
ATOM 913 C C . GLY A 1 114 ? 11.764 0.226 19.152 1.00 56.47 114 GLY A C 1
ATOM 914 O O . GLY A 1 114 ? 11.810 -0.977 18.877 1.00 56.47 114 GLY A O 1
ATOM 915 N N . ILE A 1 115 ? 12.637 0.818 19.971 1.00 57.97 115 ILE A N 1
ATOM 916 C CA . ILE A 1 115 ? 13.618 0.079 20.773 1.00 57.97 115 ILE A CA 1
ATOM 917 C C . ILE A 1 115 ? 12.845 -0.693 21.845 1.00 57.97 115 ILE A C 1
ATOM 919 O O . ILE A 1 115 ? 12.147 -0.089 22.655 1.00 57.97 115 ILE A O 1
ATOM 923 N N . THR A 1 116 ? 12.972 -2.014 21.850 1.00 51.47 116 THR A N 1
ATOM 924 C CA . THR A 1 116 ? 12.474 -2.875 22.928 1.00 51.47 116 THR A CA 1
ATOM 925 C C . THR A 1 116 ? 13.629 -3.191 23.865 1.00 51.47 116 THR A C 1
ATOM 927 O O . THR A 1 116 ? 14.668 -3.671 23.419 1.00 51.47 116 THR A O 1
ATOM 930 N N . VAL A 1 117 ? 13.472 -2.910 25.157 1.00 56.56 117 VAL A N 1
ATOM 931 C CA . VAL A 1 117 ? 14.470 -3.265 26.171 1.00 56.56 117 VAL A CA 1
ATOM 932 C C . VAL A 1 117 ? 14.239 -4.718 26.574 1.00 56.56 117 VAL A C 1
ATOM 934 O O . VAL A 1 117 ? 13.164 -5.055 27.064 1.00 56.56 117 VAL A O 1
ATOM 937 N N . ILE A 1 118 ? 15.219 -5.580 26.319 1.00 65.62 118 ILE A N 1
ATOM 938 C CA . ILE A 1 118 ? 15.202 -6.992 26.710 1.00 65.62 118 ILE A CA 1
ATOM 939 C C . ILE A 1 118 ? 16.040 -7.124 27.980 1.00 65.62 118 ILE A C 1
ATOM 941 O O . ILE A 1 118 ? 17.143 -6.585 28.045 1.00 65.62 118 ILE A O 1
ATOM 945 N N . ILE A 1 119 ? 15.520 -7.826 28.985 1.00 60.72 119 ILE A N 1
ATOM 946 C CA . ILE A 1 119 ? 16.272 -8.149 30.201 1.00 60.72 119 ILE A CA 1
ATOM 947 C C . ILE A 1 119 ? 17.086 -9.415 29.914 1.00 60.72 119 ILE A C 1
ATOM 949 O O . ILE A 1 119 ? 16.518 -10.449 29.567 1.00 60.72 119 ILE A O 1
ATOM 953 N N . SER A 1 120 ? 18.412 -9.308 29.996 1.00 74.38 120 SER A N 1
ATOM 954 C CA . SER A 1 120 ? 19.346 -10.435 29.864 1.00 74.38 120 SER A CA 1
ATOM 955 C C . SER A 1 120 ? 19.234 -11.401 31.054 1.00 74.38 120 SER A C 1
ATOM 957 O O . SER A 1 120 ? 18.748 -11.021 32.116 1.00 74.38 120 SER A O 1
ATOM 959 N N . GLU A 1 121 ? 19.766 -12.620 30.928 1.00 73.31 121 GLU A N 1
ATOM 960 C CA . GLU A 1 121 ? 19.933 -13.564 32.051 1.00 73.31 121 GLU A CA 1
ATOM 961 C C . GLU A 1 121 ? 20.766 -12.967 33.203 1.00 73.31 121 GLU A C 1
ATOM 963 O O . GLU A 1 121 ? 20.588 -13.332 34.361 1.00 73.31 121 GLU A O 1
ATOM 968 N N . ALA A 1 122 ? 21.622 -11.985 32.897 1.00 77.00 122 ALA A N 1
ATOM 969 C CA . ALA A 1 122 ? 22.386 -11.202 33.870 1.00 77.00 122 ALA A CA 1
ATOM 970 C C . ALA A 1 122 ? 21.604 -10.014 34.478 1.00 77.00 122 ALA A C 1
ATOM 972 O O . ALA A 1 122 ? 22.188 -9.173 35.157 1.00 77.00 122 ALA A O 1
ATOM 973 N N . ASN A 1 123 ? 20.293 -9.913 34.230 1.00 71.06 123 ASN A N 1
ATOM 974 C CA . ASN A 1 123 ? 19.417 -8.825 34.680 1.00 71.06 123 ASN A CA 1
ATOM 975 C C . ASN A 1 123 ? 19.777 -7.425 34.129 1.00 71.06 123 ASN A C 1
ATOM 977 O O . ASN A 1 123 ? 19.325 -6.403 34.646 1.00 71.06 123 ASN A O 1
ATOM 981 N N . GLU A 1 124 ? 20.572 -7.369 33.059 1.00 67.00 124 GLU A N 1
ATOM 982 C CA . GLU A 1 124 ? 20.928 -6.132 32.363 1.00 67.00 124 GLU A CA 1
ATOM 983 C C . GLU A 1 124 ? 19.863 -5.742 31.328 1.00 67.00 124 GLU A C 1
ATOM 985 O O . GLU A 1 124 ? 19.358 -6.584 30.580 1.00 67.00 124 GLU A O 1
ATOM 990 N N . LEU A 1 125 ? 19.546 -4.445 31.264 1.00 68.75 125 LEU A N 1
ATOM 991 C CA . LEU A 1 125 ? 18.619 -3.863 30.294 1.00 68.75 125 LEU A CA 1
ATOM 992 C C . LEU A 1 125 ? 19.328 -3.646 28.953 1.00 68.75 125 LEU A C 1
ATOM 994 O O . LEU A 1 125 ? 19.999 -2.633 28.750 1.00 68.75 125 LEU A O 1
ATOM 998 N N . LEU A 1 126 ? 19.158 -4.578 28.017 1.00 63.97 126 LEU A N 1
ATOM 999 C CA . LEU A 1 126 ? 19.744 -4.483 26.685 1.00 63.97 126 LEU A CA 1
ATOM 1000 C C . LEU A 1 126 ? 18.748 -3.846 25.704 1.00 63.97 126 LEU A C 1
ATOM 1002 O O . LEU A 1 126 ? 17.677 -4.409 25.458 1.00 63.97 126 LEU A O 1
ATOM 1006 N N . PRO A 1 127 ? 19.069 -2.689 25.095 1.00 52.28 127 PRO A N 1
ATOM 1007 C CA . PRO A 1 127 ? 18.244 -2.127 24.037 1.00 52.28 127 PRO A CA 1
ATOM 1008 C C . PRO A 1 127 ? 18.363 -3.004 22.784 1.00 52.28 127 PRO A C 1
ATOM 1010 O O . PRO A 1 127 ? 19.371 -2.978 22.080 1.00 52.28 127 PRO A O 1
ATOM 1013 N N . SER A 1 128 ? 17.318 -3.771 22.481 1.00 54.00 128 SER A N 1
ATOM 1014 C CA . SER A 1 128 ? 17.247 -4.612 21.289 1.00 54.00 128 SER A CA 1
ATOM 1015 C C . SER A 1 128 ? 16.383 -3.960 20.214 1.00 54.00 128 SER A C 1
ATOM 1017 O O . SER A 1 128 ? 15.292 -3.442 20.469 1.00 54.00 128 SER A O 1
ATOM 1019 N N . ARG A 1 129 ? 16.887 -3.975 18.977 1.00 57.81 129 ARG A N 1
ATOM 1020 C CA . ARG A 1 129 ? 16.153 -3.521 17.793 1.00 57.81 129 ARG A CA 1
ATOM 1021 C C . ARG A 1 129 ? 15.531 -4.729 17.109 1.00 57.81 129 ARG A C 1
ATOM 1023 O O . ARG A 1 129 ? 16.232 -5.481 16.439 1.00 57.81 129 ARG A O 1
ATOM 1030 N N . LEU A 1 130 ? 14.217 -4.880 17.229 1.00 57.62 130 LEU A N 1
ATOM 1031 C CA . LEU A 1 130 ? 13.472 -5.853 16.437 1.00 57.62 130 LEU A CA 1
ATOM 1032 C C . LEU A 1 130 ? 13.171 -5.256 15.052 1.00 57.62 130 LEU A C 1
ATOM 1034 O O . LEU A 1 130 ? 12.696 -4.130 14.919 1.00 57.62 130 LEU A O 1
ATOM 1038 N N . VAL A 1 131 ? 13.470 -5.998 13.987 1.00 58.66 131 VAL A N 1
ATOM 1039 C CA . VAL A 1 131 ? 13.016 -5.641 12.635 1.00 58.66 131 VAL A CA 1
ATOM 1040 C C . VAL A 1 131 ? 11.618 -6.224 12.471 1.00 58.66 131 VAL A C 1
ATOM 1042 O O . VAL A 1 131 ? 11.474 -7.424 12.265 1.00 58.66 131 VAL A O 1
ATOM 1045 N N . MET A 1 132 ? 10.581 -5.390 12.585 1.00 61.62 132 MET A N 1
ATOM 1046 C CA . MET A 1 132 ? 9.187 -5.860 12.502 1.00 61.62 132 MET A CA 1
ATOM 1047 C C . MET A 1 132 ? 8.650 -5.985 11.071 1.00 61.62 132 MET A C 1
ATOM 1049 O O . MET A 1 132 ? 7.541 -6.468 10.864 1.00 61.62 132 MET A O 1
ATOM 1053 N N . GLY A 1 133 ? 9.419 -5.573 10.064 1.00 70.12 133 GLY A N 1
ATOM 1054 C CA . GLY A 1 133 ? 9.020 -5.717 8.669 1.00 70.12 133 GLY A CA 1
ATOM 1055 C C . GLY A 1 133 ? 10.060 -5.172 7.705 1.00 70.12 133 GLY A C 1
ATOM 1056 O O . GLY A 1 133 ? 11.116 -4.697 8.115 1.00 70.12 133 GLY A O 1
ATOM 1057 N N . TRP A 1 134 ? 9.745 -5.212 6.416 1.00 75.19 134 TRP A N 1
ATOM 1058 C CA . TRP A 1 134 ? 10.567 -4.651 5.345 1.00 75.19 134 TRP A CA 1
ATOM 1059 C C . TRP A 1 134 ? 9.689 -3.777 4.456 1.00 75.19 134 TRP A C 1
ATOM 1061 O O . TRP A 1 134 ? 8.538 -4.122 4.204 1.00 75.19 134 TRP A O 1
ATOM 1071 N N . ARG A 1 135 ? 10.219 -2.646 3.984 1.00 77.19 135 ARG A N 1
ATOM 1072 C CA . ARG A 1 135 ? 9.582 -1.831 2.945 1.00 77.19 135 ARG A CA 1
ATOM 1073 C C . ARG A 1 135 ? 10.359 -1.961 1.651 1.00 77.19 135 ARG A C 1
ATOM 1075 O O . ARG A 1 135 ? 11.588 -1.917 1.661 1.00 77.19 135 ARG A O 1
ATOM 1082 N N . MET A 1 136 ? 9.622 -2.101 0.557 1.00 81.31 136 MET A N 1
ATOM 1083 C CA . MET A 1 136 ? 10.149 -1.954 -0.790 1.00 81.31 136 MET A CA 1
ATOM 1084 C C . MET A 1 136 ? 10.169 -0.469 -1.154 1.00 81.31 136 MET A C 1
ATOM 1086 O O . MET A 1 136 ? 9.155 0.212 -1.013 1.00 81.31 136 MET A O 1
ATOM 1090 N N . CYS A 1 137 ? 11.314 0.022 -1.610 1.00 77.31 137 CYS A N 1
ATOM 1091 C CA . CYS A 1 137 ? 11.460 1.348 -2.194 1.00 77.31 137 CYS A CA 1
ATOM 1092 C C . CYS A 1 137 ? 11.475 1.192 -3.716 1.00 77.31 137 CYS A C 1
ATOM 1094 O O . CYS A 1 137 ? 12.285 0.432 -4.254 1.00 77.31 137 CYS A O 1
ATOM 1096 N N . ILE A 1 138 ? 10.546 1.878 -4.378 1.00 70.50 138 ILE A N 1
ATOM 1097 C CA . ILE A 1 138 ? 10.459 1.965 -5.834 1.00 70.50 138 ILE A CA 1
ATOM 1098 C C . ILE A 1 138 ? 10.774 3.414 -6.196 1.00 70.50 138 ILE A C 1
ATOM 1100 O O . ILE A 1 138 ? 10.098 4.319 -5.705 1.00 70.50 138 ILE A O 1
ATOM 1104 N N . ASP A 1 139 ? 11.791 3.614 -7.028 1.00 64.06 139 ASP A N 1
ATOM 1105 C CA . ASP A 1 139 ? 12.072 4.912 -7.636 1.00 64.06 139 ASP A CA 1
ATOM 1106 C C . ASP A 1 139 ? 11.176 5.056 -8.879 1.00 64.06 139 ASP A C 1
ATOM 1108 O O . ASP A 1 139 ? 11.168 4.159 -9.729 1.00 64.06 139 ASP A O 1
ATOM 1112 N N . PHE A 1 140 ? 10.401 6.143 -8.951 1.00 58.56 140 PHE A N 1
ATOM 1113 C CA . PHE A 1 140 ? 9.527 6.498 -10.079 1.00 58.56 140 PHE A CA 1
ATOM 1114 C C . PHE A 1 140 ? 10.139 7.614 -10.927 1.00 58.56 140 PHE A C 1
ATOM 1116 O O . PHE A 1 140 ? 10.796 8.502 -10.336 1.00 58.56 140 PHE A O 1
#

Sequence (140 aa):
MYAYLVENETYPVIVNASLTNEELERLIVVLKRNKNAITWSIDDIKGISPSICMQKNFMNEGNKLVRQPQKKLNPTLKEVVRKEVLKLLKAGIIYPISDSEWVSPTQFVPLKSGITVIISEANELLPSRLVMGWRMCIDF

Radius of gyration: 22.11 Å; chains: 1; bounding box: 43×32×58 Å

Secondary structure (DSSP, 8-state):
-EEEEETTTEEEEE--TT--HHHHHHHHHHHHHTGGGS--SGGG--PPPTTT-----PPPTTPPP-BPPPPPPPHHHHHHHHHHHHHHHHTTSS---SS-S-BPPPEEEEEEEEEEEEEPTTS-EEEEEEEEEEEEE---

InterPro domains:
  IPR043502 DNA/RNA polymerase superfamily [SSF56672] (60-140)

Foldseek 3Di:
DWDALDDPRPDIDDDDPPDDPVRVVVVSVVCNVCVLVDDPDLLSDDDDPVVVPDDDDDDDPPDFAAADDADDDDPVVVVQVVVVVVRCVVSVVDDDDPDDSHHDHKDKDQDWDDFDFDQDPVRDTDGDTDRPGMDIDDDD

pLDDT: mean 82.09, std 10.43, range [51.47, 94.06]

Organism: NCBI:txid153742